Protein AF-C4NAQ5-F1 (afdb_monomer)

Radius of gyration: 18.38 Å; Cα contacts (8 Å, |Δi|>4): 41; chains: 1; bounding box: 44×17×47 Å

Structure (mmCIF, N/CA/C/O backbone):
data_AF-C4NAQ5-F1
#
_entry.id   AF-C4NAQ5-F1
#
loop_
_atom_site.group_PDB
_atom_site.id
_atom_site.type_symbol
_atom_site.label_atom_id
_atom_site.label_alt_id
_atom_site.label_comp_id
_atom_site.label_asym_id
_atom_site.label_entity_id
_atom_site.label_seq_id
_atom_site.pdbx_PDB_ins_code
_atom_site.Cartn_x
_atom_site.Cartn_y
_atom_site.Cartn_z
_atom_site.occupancy
_atom_site.B_iso_or_equiv
_atom_site.auth_seq_id
_atom_site.auth_comp_id
_atom_site.auth_asym_id
_atom_site.auth_atom_id
_atom_site.pdbx_PDB_model_num
ATOM 1 N N . MET A 1 1 ? 26.894 -7.126 -23.213 1.00 60.59 1 MET A N 1
ATOM 2 C CA . MET A 1 1 ? 25.518 -6.749 -22.831 1.00 60.59 1 MET A CA 1
ATOM 3 C C . MET A 1 1 ? 25.243 -5.401 -23.445 1.00 60.59 1 MET A C 1
ATOM 5 O O . MET A 1 1 ? 25.929 -4.449 -23.093 1.00 60.59 1 MET A O 1
ATOM 9 N N . ASP A 1 2 ? 24.305 -5.335 -24.380 1.00 85.62 2 ASP A N 1
ATOM 10 C CA . ASP A 1 2 ? 23.928 -4.083 -25.027 1.00 85.62 2 ASP A CA 1
ATOM 11 C C . ASP A 1 2 ? 23.425 -3.084 -23.981 1.00 85.62 2 ASP A C 1
ATOM 13 O O . ASP A 1 2 ? 22.641 -3.439 -23.095 1.00 85.62 2 ASP A O 1
ATOM 17 N N . HIS A 1 3 ? 23.893 -1.837 -24.060 1.00 85.31 3 HIS A N 1
ATOM 18 C CA . HIS A 1 3 ? 23.558 -0.780 -23.097 1.00 85.31 3 HIS A CA 1
ATOM 19 C C . HIS A 1 3 ? 22.043 -0.611 -22.910 1.00 85.31 3 HIS A C 1
ATOM 21 O O . HIS A 1 3 ? 21.587 -0.318 -21.808 1.00 85.31 3 HIS A O 1
ATOM 27 N N . LEU A 1 4 ? 21.265 -0.874 -23.964 1.00 88.31 4 LEU A N 1
ATOM 28 C CA . LEU A 1 4 ? 19.805 -0.848 -23.958 1.00 88.31 4 LEU A CA 1
ATOM 29 C C . LEU A 1 4 ? 19.200 -1.883 -22.993 1.00 88.31 4 LEU A C 1
ATOM 31 O O . LEU A 1 4 ? 18.293 -1.569 -22.225 1.00 88.31 4 LEU A O 1
ATOM 35 N N . SER A 1 5 ? 19.737 -3.104 -22.995 1.00 92.38 5 SER A N 1
ATOM 36 C CA . SER A 1 5 ? 19.268 -4.209 -22.153 1.00 92.38 5 SER A CA 1
ATOM 37 C C . SER A 1 5 ? 19.544 -3.941 -20.675 1.00 92.38 5 SER A C 1
ATOM 39 O O . SER A 1 5 ? 18.717 -4.244 -19.819 1.00 92.38 5 SER A O 1
ATOM 41 N N . LEU A 1 6 ? 20.685 -3.321 -20.367 1.00 94.81 6 LEU A N 1
ATOM 42 C CA . LEU A 1 6 ? 21.038 -2.931 -19.002 1.00 94.81 6 LEU A CA 1
ATOM 43 C C . LEU A 1 6 ? 20.120 -1.811 -18.485 1.00 94.81 6 LEU A C 1
ATOM 45 O O . LEU A 1 6 ? 19.657 -1.862 -17.348 1.00 94.81 6 LEU A O 1
ATOM 49 N N . LEU A 1 7 ? 19.790 -0.843 -19.341 1.00 95.62 7 LEU A N 1
ATOM 50 C CA . 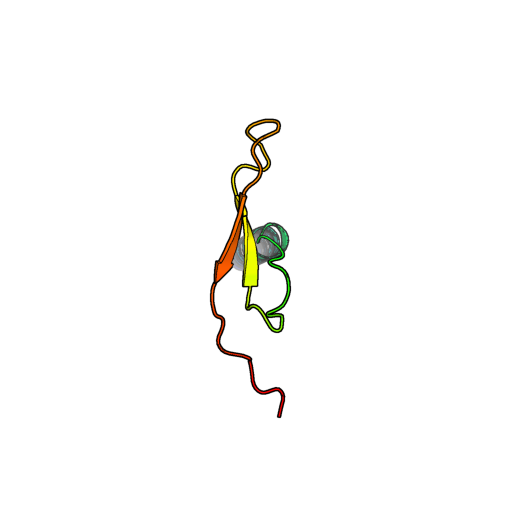LEU A 1 7 ? 18.878 0.256 -19.017 1.00 95.62 7 LEU A CA 1
ATOM 51 C C . LEU A 1 7 ? 17.448 -0.245 -18.768 1.00 95.62 7 LEU A C 1
ATOM 53 O O . LEU A 1 7 ? 16.818 0.145 -17.786 1.00 95.62 7 LEU A O 1
ATOM 57 N N . PHE A 1 8 ? 16.968 -1.173 -19.601 1.00 95.88 8 PHE A N 1
ATOM 58 C CA . PHE A 1 8 ? 15.678 -1.836 -19.410 1.00 95.88 8 PHE A CA 1
ATOM 59 C C . PHE A 1 8 ? 15.611 -2.573 -18.065 1.00 95.88 8 PHE A C 1
ATOM 61 O O . PHE A 1 8 ? 14.655 -2.394 -17.311 1.00 95.88 8 PHE A O 1
ATOM 68 N N . LEU A 1 9 ? 16.656 -3.333 -17.718 1.00 96.06 9 LEU A N 1
ATOM 69 C CA . LEU A 1 9 ? 16.731 -4.040 -16.437 1.00 96.06 9 LEU A CA 1
ATOM 70 C C . LEU A 1 9 ? 16.695 -3.084 -15.239 1.00 96.06 9 LEU A C 1
ATOM 72 O O . LEU A 1 9 ? 15.987 -3.358 -14.270 1.00 96.06 9 LEU A O 1
ATOM 76 N N . ILE A 1 10 ? 17.402 -1.952 -15.309 1.00 95.62 10 ILE A N 1
ATOM 77 C CA . ILE A 1 10 ? 17.374 -0.934 -14.249 1.00 95.62 10 ILE A CA 1
ATOM 78 C C . ILE A 1 10 ? 15.967 -0.346 -14.099 1.00 95.62 10 ILE A C 1
ATOM 80 O O . ILE A 1 10 ? 15.471 -0.242 -12.979 1.00 95.62 10 ILE A O 1
ATOM 84 N N . ILE A 1 11 ? 15.296 -0.002 -15.202 1.00 95.81 11 ILE A N 1
ATOM 85 C CA . ILE A 1 11 ? 13.927 0.536 -15.162 1.00 95.81 11 ILE A CA 1
ATOM 86 C C . ILE A 1 11 ? 12.961 -0.487 -14.552 1.00 95.81 11 ILE A C 1
ATOM 88 O O . ILE A 1 11 ? 12.168 -0.137 -13.673 1.00 95.81 11 ILE A O 1
ATOM 92 N N . CYS A 1 12 ? 13.040 -1.752 -14.970 1.00 95.31 12 CYS A N 1
ATOM 93 C CA . CYS A 1 12 ? 12.221 -2.822 -14.405 1.00 95.31 12 CYS A CA 1
ATOM 94 C C . CYS A 1 12 ? 12.473 -2.993 -12.904 1.00 95.31 12 CYS A C 1
ATOM 96 O O . CYS A 1 12 ? 11.517 -3.047 -12.130 1.00 95.31 12 CYS A O 1
ATOM 98 N N . LEU A 1 13 ? 13.739 -3.014 -12.480 1.00 94.25 13 LEU A N 1
ATOM 99 C CA . LEU A 1 13 ? 14.104 -3.139 -11.071 1.00 94.25 13 LEU A CA 1
ATOM 100 C C . LEU A 1 13 ? 13.547 -1.972 -10.247 1.00 94.25 13 LEU A C 1
ATOM 102 O O . LEU A 1 13 ? 12.898 -2.191 -9.225 1.00 94.25 13 LEU A O 1
ATOM 106 N N . MET A 1 14 ? 13.734 -0.740 -10.722 1.00 92.62 14 MET A N 1
ATOM 107 C CA . MET A 1 14 ? 13.207 0.454 -10.062 1.00 92.62 14 MET A CA 1
ATOM 108 C C . MET A 1 14 ? 11.678 0.437 -9.983 1.00 92.62 14 MET A C 1
ATOM 110 O O . MET A 1 14 ? 11.122 0.833 -8.962 1.00 92.62 14 MET A O 1
ATOM 114 N N . SER A 1 15 ? 10.995 -0.062 -11.015 1.00 88.81 15 SER A N 1
ATOM 115 C CA . SER A 1 15 ? 9.531 -0.189 -11.030 1.00 88.81 15 SER A CA 1
ATOM 116 C C . SER A 1 15 ? 9.047 -1.196 -9.984 1.00 88.81 15 SER A C 1
ATOM 118 O O . SER A 1 15 ? 8.139 -0.898 -9.212 1.00 88.81 15 SER A O 1
ATOM 120 N N . VAL A 1 16 ? 9.696 -2.363 -9.899 1.00 89.31 16 VAL A N 1
ATOM 121 C CA . VAL A 1 16 ? 9.372 -3.396 -8.903 1.00 89.31 16 VAL A CA 1
ATOM 122 C C . VAL A 1 16 ? 9.607 -2.885 -7.484 1.00 89.31 16 VAL A C 1
ATOM 124 O O . VAL A 1 16 ? 8.751 -3.091 -6.627 1.00 89.31 16 VAL A O 1
ATOM 127 N N . LEU A 1 17 ? 10.715 -2.179 -7.237 1.00 85.75 17 LEU A N 1
ATOM 128 C CA . LEU A 1 17 ? 11.016 -1.587 -5.929 1.00 85.75 17 LEU A CA 1
ATOM 129 C C . LEU A 1 17 ? 9.976 -0.539 -5.508 1.00 85.75 17 LEU A C 1
ATOM 131 O O . LEU A 1 17 ? 9.573 -0.503 -4.348 1.00 85.75 17 LEU A O 1
ATOM 135 N N . HIS A 1 18 ? 9.492 0.287 -6.437 1.00 79.38 18 HIS A N 1
ATOM 136 C CA . HIS A 1 18 ? 8.418 1.240 -6.142 1.00 79.38 18 HIS A CA 1
ATOM 137 C C . HIS A 1 18 ? 7.085 0.540 -5.865 1.00 79.38 18 HIS A C 1
ATOM 139 O O . HIS A 1 18 ? 6.359 0.936 -4.956 1.00 79.38 18 HIS A O 1
ATOM 145 N N . CYS A 1 19 ? 6.756 -0.517 -6.610 1.00 75.12 19 CYS A N 1
ATOM 146 C CA . CYS A 1 19 ? 5.532 -1.279 -6.378 1.00 75.12 19 CYS A CA 1
ATOM 147 C C . CYS A 1 19 ? 5.572 -2.084 -5.071 1.00 75.12 19 CYS A C 1
ATOM 149 O O . CYS A 1 19 ? 4.543 -2.202 -4.413 1.00 75.12 19 CYS A O 1
ATOM 151 N N . SER A 1 20 ? 6.728 -2.625 -4.679 1.00 70.31 20 SER A N 1
ATOM 152 C CA . SER A 1 20 ? 6.868 -3.416 -3.448 1.00 70.31 20 SER A CA 1
ATOM 153 C C . SER A 1 20 ? 6.914 -2.559 -2.184 1.00 70.31 20 SER A C 1
ATOM 155 O O . SER A 1 20 ? 6.483 -3.005 -1.124 1.00 70.31 20 SER A O 1
ATOM 157 N N . THR A 1 21 ? 7.408 -1.325 -2.295 1.00 68.19 21 THR A N 1
ATOM 158 C CA . THR A 1 21 ? 7.417 -0.345 -1.197 1.00 68.19 21 THR A CA 1
ATOM 159 C C . THR A 1 21 ? 6.140 0.486 -1.126 1.00 68.19 21 THR A C 1
ATOM 161 O O . THR A 1 21 ? 5.951 1.232 -0.162 1.00 68.19 21 THR A O 1
ATOM 164 N N . ALA A 1 22 ? 5.242 0.351 -2.107 1.00 63.41 22 ALA A N 1
ATOM 165 C CA . ALA A 1 22 ? 3.940 0.987 -2.050 1.00 63.41 22 ALA A CA 1
ATOM 166 C C . ALA A 1 22 ? 3.210 0.509 -0.784 1.00 63.41 22 ALA A C 1
ATOM 168 O O . ALA A 1 22 ? 3.096 -0.702 -0.567 1.00 63.41 22 ALA A O 1
ATOM 169 N N . PRO A 1 23 ? 2.702 1.428 0.058 1.00 61.97 23 PRO A N 1
ATOM 170 C CA . PRO A 1 23 ? 1.958 1.040 1.240 1.00 61.97 23 PRO A CA 1
ATOM 171 C C . PRO A 1 23 ? 0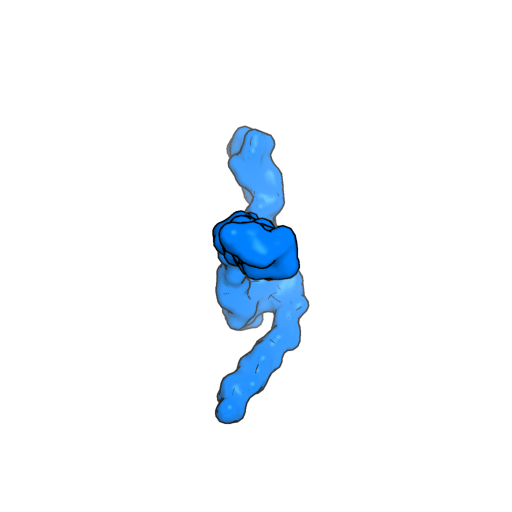.806 0.128 0.823 1.00 61.97 23 PRO A C 1
ATOM 173 O O . PRO A 1 23 ? -0.050 0.516 0.020 1.00 61.97 23 PRO A O 1
ATOM 176 N N . THR A 1 24 ? 0.77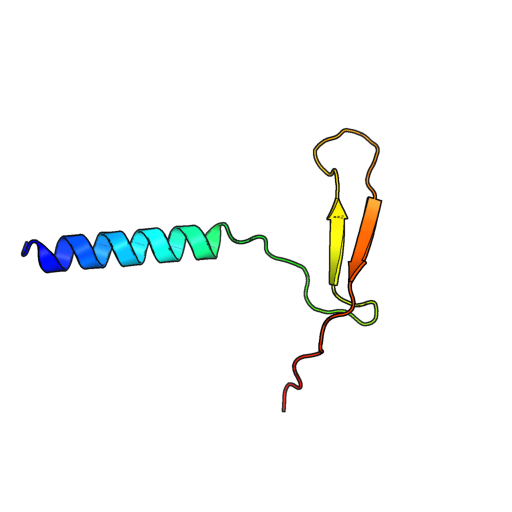7 -1.089 1.363 1.00 63.53 24 THR A N 1
ATOM 177 C CA . THR A 1 24 ? -0.361 -1.998 1.241 1.00 63.53 24 THR A CA 1
ATOM 178 C C . THR A 1 24 ? -1.516 -1.394 2.023 1.00 63.53 24 THR A C 1
ATOM 180 O O . THR A 1 24 ? -1.744 -1.650 3.201 1.00 63.53 24 THR A O 1
ATOM 183 N N . HIS A 1 25 ? -2.228 -0.481 1.375 1.00 64.81 25 HIS A N 1
ATOM 184 C CA . HIS A 1 25 ? -3.406 0.114 1.964 1.00 64.81 25 HIS A CA 1
ATOM 185 C C . HIS A 1 25 ? -4.492 -0.966 2.057 1.00 64.81 25 HIS A C 1
ATOM 187 O O . HIS A 1 25 ? -4.743 -1.634 1.046 1.00 64.81 25 HIS A O 1
ATOM 193 N N . 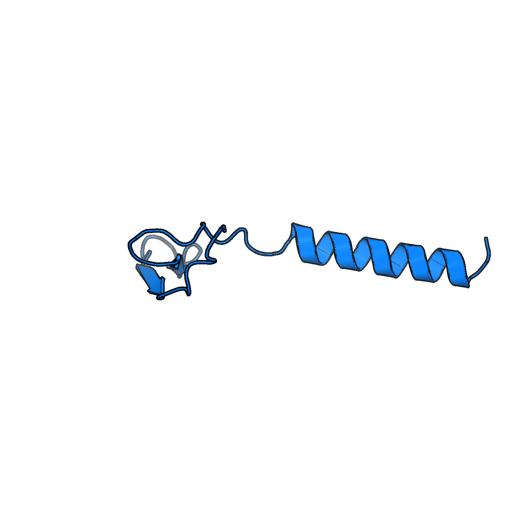PRO A 1 26 ? -5.174 -1.103 3.208 1.00 68.12 26 PRO A N 1
ATOM 194 C CA . PRO A 1 26 ? -6.216 -2.109 3.378 1.00 68.12 26 PRO A CA 1
ATOM 195 C C . PRO A 1 26 ? -7.272 -1.972 2.282 1.00 68.12 26 PRO A C 1
ATOM 197 O O . PRO A 1 26 ? -7.503 -0.870 1.769 1.00 68.12 26 PRO A O 1
ATOM 200 N N . ASP A 1 27 ? -7.889 -3.082 1.891 1.00 70.38 27 ASP A N 1
ATOM 201 C CA . ASP A 1 27 ? -8.958 -3.059 0.900 1.00 70.38 27 ASP A CA 1
ATOM 202 C C . ASP A 1 27 ? -10.109 -2.143 1.331 1.00 70.38 27 ASP A C 1
ATOM 204 O O . ASP A 1 27 ? -10.304 -1.836 2.511 1.00 70.38 27 ASP A O 1
ATOM 208 N N . CYS A 1 28 ? -10.860 -1.652 0.344 1.00 72.88 28 CYS A N 1
ATOM 209 C CA . CYS A 1 28 ? -12.004 -0.781 0.587 1.00 72.88 28 CYS A CA 1
ATOM 210 C C . CYS A 1 28 ? -13.106 -1.567 1.320 1.00 72.88 28 CYS A C 1
ATOM 212 O O . CYS A 1 28 ? -13.857 -2.320 0.700 1.00 72.88 28 CYS A O 1
ATOM 214 N N . GLY A 1 29 ? -13.193 -1.396 2.640 1.00 75.12 29 GLY A N 1
ATOM 215 C CA . GLY A 1 29 ? -14.212 -2.019 3.480 1.00 75.12 29 GLY A CA 1
ATOM 216 C C . GLY A 1 29 ? -15.554 -1.272 3.449 1.00 75.12 29 GLY A C 1
ATOM 217 O O . GL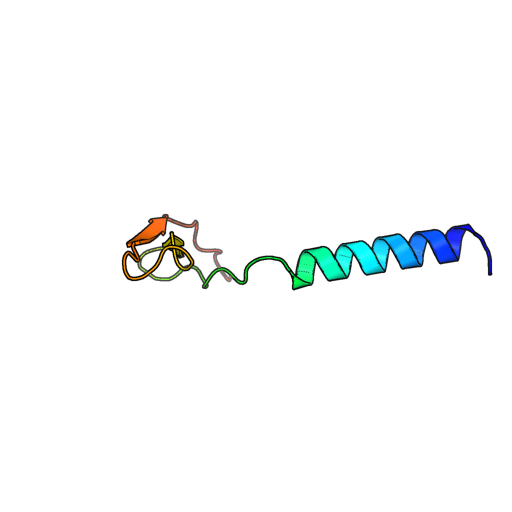Y A 1 29 ? -15.699 -0.258 2.761 1.00 75.12 29 GLY A O 1
ATOM 218 N N . PRO A 1 30 ? -16.562 -1.727 4.217 1.00 75.19 30 PRO A N 1
ATOM 219 C CA . PRO A 1 30 ? -17.867 -1.061 4.303 1.00 75.19 30 PRO A CA 1
ATOM 220 C C . PRO A 1 30 ? -17.786 0.387 4.815 1.00 75.19 30 PRO A C 1
ATOM 222 O O . PRO A 1 30 ? -18.579 1.218 4.388 1.00 75.19 30 PRO A O 1
ATOM 225 N N . ALA A 1 31 ? -16.800 0.709 5.658 1.00 77.12 31 ALA A N 1
ATOM 226 C CA . ALA A 1 31 ? -16.532 2.069 6.139 1.00 77.12 31 ALA A CA 1
ATOM 227 C C . ALA A 1 31 ? -15.581 2.879 5.226 1.00 77.12 31 ALA A C 1
ATOM 229 O O . ALA A 1 31 ? -15.183 3.992 5.571 1.00 77.12 31 ALA A O 1
ATOM 230 N N . GLY A 1 32 ? -15.191 2.331 4.071 1.00 81.06 32 GLY A N 1
ATOM 231 C CA . GLY A 1 32 ? -14.172 2.900 3.195 1.00 81.06 32 GLY A CA 1
ATOM 232 C C . GLY A 1 32 ? -12.761 2.394 3.507 1.00 81.06 32 GLY A C 1
ATOM 233 O O . GLY A 1 32 ? -12.577 1.309 4.062 1.00 81.06 32 GLY A O 1
ATOM 234 N N . ARG A 1 33 ? -11.747 3.167 3.111 1.00 81.50 33 ARG A N 1
ATOM 235 C CA . ARG A 1 33 ? -10.333 2.822 3.289 1.00 81.50 33 ARG A CA 1
ATOM 236 C C . ARG A 1 33 ? -9.802 3.525 4.527 1.00 81.50 33 ARG A C 1
ATOM 238 O O . ARG A 1 33 ? -9.755 4.753 4.558 1.00 81.50 33 ARG A O 1
ATOM 245 N N . CYS A 1 34 ? -9.442 2.755 5.546 1.00 82.62 34 CYS A N 1
ATOM 246 C CA . CYS A 1 34 ? -8.994 3.285 6.82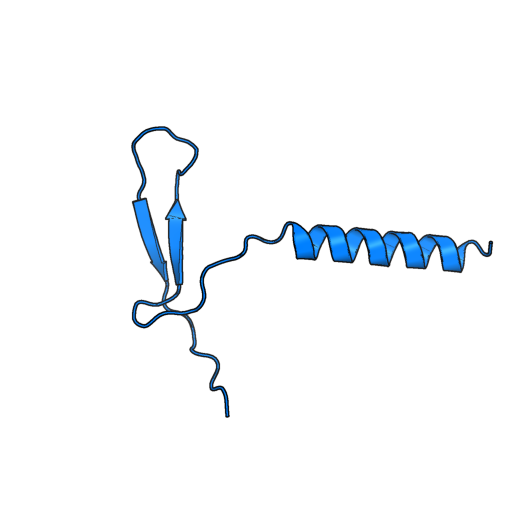7 1.00 82.62 34 CYS A CA 1
ATOM 247 C C . CYS A 1 34 ? -7.470 3.275 6.925 1.00 82.62 34 CYS A C 1
ATOM 249 O O . CYS A 1 34 ? -6.832 2.267 6.634 1.00 82.62 34 CYS A O 1
ATOM 251 N N . TYR A 1 35 ? -6.893 4.388 7.365 1.00 77.88 35 TYR A N 1
ATOM 252 C CA . TYR A 1 35 ? -5.461 4.520 7.609 1.00 77.88 35 TYR A CA 1
ATOM 253 C C . TYR A 1 35 ? -5.249 5.006 9.035 1.00 77.88 35 TYR A C 1
ATOM 255 O O . TYR A 1 35 ? -5.916 5.941 9.485 1.00 77.88 35 TYR A O 1
ATOM 263 N N . THR A 1 36 ? -4.310 4.389 9.743 1.00 79.19 36 THR A N 1
ATOM 264 C CA . THR A 1 36 ? -3.825 4.923 11.013 1.00 79.19 36 THR A CA 1
ATOM 265 C C . THR A 1 36 ? -2.722 5.926 10.714 1.00 79.19 36 THR A C 1
ATOM 267 O O . THR A 1 36 ? -1.674 5.556 10.189 1.00 79.19 36 THR A O 1
ATOM 270 N N . VAL A 1 37 ? -2.963 7.196 1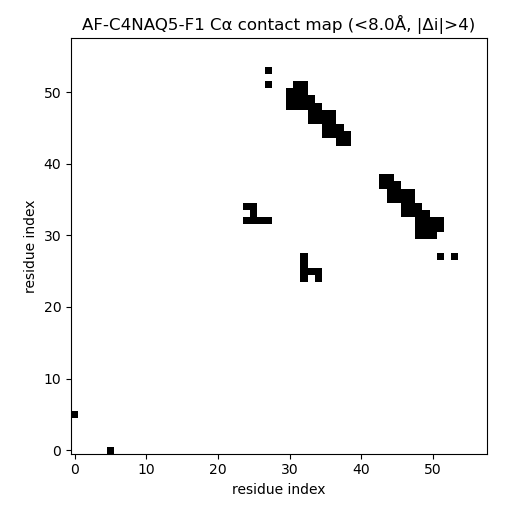1.026 1.00 77.06 37 VAL A N 1
ATOM 271 C CA . VAL A 1 37 ? -1.925 8.231 10.976 1.00 77.06 37 VAL A CA 1
ATOM 272 C C . VAL A 1 37 ? -1.111 8.215 12.272 1.00 77.06 37 VAL A C 1
ATOM 274 O O . VAL A 1 37 ? -1.568 7.700 13.296 1.00 77.06 37 VAL A O 1
ATOM 277 N N . ASN A 1 38 ? 0.097 8.780 12.229 1.00 71.31 38 ASN A N 1
ATOM 278 C CA . ASN A 1 38 ? 0.983 8.931 13.388 1.00 71.31 38 ASN A CA 1
ATOM 279 C C . ASN A 1 38 ? 1.405 7.619 14.072 1.00 71.31 38 ASN A C 1
ATOM 281 O O . ASN A 1 38 ? 1.761 7.622 15.245 1.00 71.31 38 ASN A O 1
ATOM 285 N N . SER A 1 39 ? 1.471 6.501 13.338 1.00 66.31 39 SER A N 1
ATOM 286 C CA . SER A 1 39 ? 1.972 5.226 13.880 1.00 66.31 39 SER A CA 1
ATOM 287 C C . SER A 1 39 ? 3.380 5.315 14.483 1.00 66.31 39 SER A C 1
ATOM 289 O O . SER A 1 39 ? 3.714 4.493 15.329 1.00 66.31 39 SER A O 1
ATOM 291 N N . HIS A 1 40 ? 4.183 6.296 14.057 1.00 71.12 40 HIS A N 1
ATOM 292 C CA . HIS A 1 40 ? 5.545 6.535 14.538 1.00 71.12 40 HIS A CA 1
ATOM 293 C C . HIS A 1 40 ? 5.646 7.570 15.677 1.00 71.12 40 HIS A C 1
ATOM 295 O O . HIS A 1 40 ? 6.705 7.678 16.286 1.00 71.12 40 HIS A O 1
ATOM 301 N N . PHE A 1 41 ? 4.573 8.303 16.008 1.00 70.31 41 PHE A N 1
ATOM 302 C CA . PHE A 1 41 ? 4.565 9.344 17.053 1.00 70.31 41 PHE A CA 1
ATOM 303 C C . PHE A 1 41 ? 3.960 8.832 18.377 1.00 70.31 41 PHE A C 1
ATOM 305 O O . PHE A 1 41 ? 2.998 9.384 18.911 1.00 70.31 41 PHE A O 1
ATOM 312 N N . GLY A 1 42 ? 4.545 7.766 18.931 1.00 67.56 42 GLY A N 1
ATOM 313 C CA . GLY A 1 42 ? 4.204 7.264 20.268 1.00 67.56 42 GLY A CA 1
ATOM 314 C C . GLY A 1 42 ? 2.780 6.696 20.400 1.00 67.56 42 GLY A C 1
ATOM 315 O O . GLY A 1 42 ? 2.287 6.010 19.509 1.00 67.56 42 GLY A O 1
ATOM 316 N N . SER A 1 43 ? 2.127 6.939 21.545 1.00 73.06 43 SER A N 1
ATOM 317 C CA . SER A 1 43 ? 0.816 6.350 21.899 1.00 73.06 43 SER A CA 1
ATOM 318 C C . SER A 1 43 ? -0.375 6.976 21.151 1.00 73.06 43 SER A C 1
ATOM 320 O O . SER A 1 43 ? -1.465 6.405 21.104 1.00 73.06 43 SER A O 1
ATOM 322 N N . PHE A 1 44 ? -0.194 8.147 20.531 1.00 71.81 44 PHE A N 1
ATOM 323 C CA . PHE A 1 44 ? -1.282 8.829 19.836 1.00 71.81 44 PHE A CA 1
ATOM 324 C C . PHE A 1 44 ? -1.467 8.267 18.424 1.00 71.81 44 PHE A C 1
ATOM 326 O O . PHE A 1 44 ? -0.771 8.645 17.481 1.00 71.81 44 PHE A O 1
ATOM 333 N N . ARG A 1 45 ? -2.439 7.365 18.278 1.00 74.44 45 ARG A N 1
ATOM 334 C CA . ARG A 1 45 ? -2.819 6.767 16.993 1.00 74.44 45 ARG A CA 1
ATOM 335 C C . ARG A 1 45 ? -4.234 7.200 16.641 1.00 74.44 45 ARG A C 1
ATOM 337 O O . ARG A 1 45 ? -5.169 6.915 17.384 1.00 74.44 45 ARG A O 1
ATOM 344 N N . GLN A 1 46 ? -4.401 7.856 15.496 1.00 79.88 46 GLN A N 1
ATOM 345 C CA . GLN A 1 46 ? -5.719 8.237 14.990 1.00 79.88 46 GLN A CA 1
ATOM 346 C C . GLN A 1 46 ? -6.014 7.457 13.711 1.00 79.88 46 GLN A C 1
ATOM 348 O O . GLN A 1 46 ? -5.261 7.523 12.741 1.00 79.88 46 GLN A O 1
ATOM 353 N N . THR A 1 47 ? -7.115 6.711 13.702 1.00 83.25 47 THR A N 1
ATOM 354 C CA . THR A 1 47 ? -7.574 6.006 12.503 1.00 83.25 47 THR A CA 1
ATOM 355 C C . THR A 1 47 ? -8.577 6.880 11.768 1.00 83.25 47 THR A C 1
ATOM 357 O O . THR A 1 47 ? -9.604 7.257 12.330 1.00 83.25 47 THR A O 1
ATOM 360 N N . ARG A 1 48 ? -8.287 7.202 10.504 1.00 82.19 48 ARG A N 1
ATOM 361 C CA . ARG A 1 48 ? -9.186 7.951 9.622 1.00 82.19 48 ARG A CA 1
ATOM 362 C C . ARG A 1 48 ? -9.574 7.087 8.434 1.00 82.19 48 ARG A C 1
ATOM 364 O O . ARG A 1 48 ? -8.705 6.560 7.745 1.00 82.19 48 ARG A O 1
ATOM 371 N N . CYS A 1 49 ? -10.871 6.990 8.175 1.00 83.94 49 CYS A N 1
ATOM 372 C CA . CYS A 1 49 ? -11.409 6.306 7.006 1.00 83.94 49 CYS A CA 1
ATOM 373 C C . CYS A 1 49 ? -11.805 7.320 5.935 1.00 83.94 49 CYS A C 1
ATOM 375 O O . CYS A 1 49 ? -12.429 8.337 6.242 1.00 83.94 49 CYS A O 1
ATOM 377 N N . VAL A 1 50 ? -11.422 7.062 4.685 1.00 83.75 5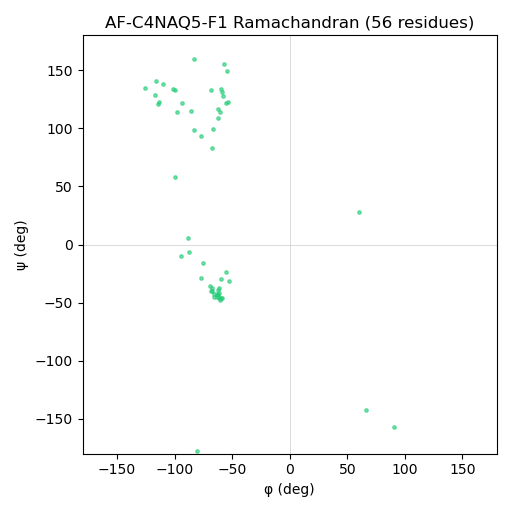0 VAL A N 1
ATOM 378 C CA . VAL A 1 50 ? -11.863 7.846 3.527 1.00 83.75 50 VAL A CA 1
ATOM 379 C C . VAL A 1 50 ? -12.805 7.009 2.662 1.00 83.75 50 VAL A C 1
ATOM 381 O O . VAL A 1 50 ? -12.531 5.825 2.437 1.00 83.75 50 VAL A O 1
ATOM 384 N N . PRO A 1 51 ? -13.902 7.594 2.149 1.00 83.00 51 PRO A N 1
ATOM 385 C CA . PRO A 1 51 ? -14.763 6.910 1.198 1.00 83.00 51 PRO A CA 1
ATOM 386 C C . PRO A 1 51 ? -13.953 6.519 -0.036 1.00 83.00 51 PRO A C 1
ATOM 388 O O . PRO A 1 51 ? -13.241 7.340 -0.614 1.00 83.00 51 PRO A O 1
ATOM 391 N N . CYS A 1 52 ? -14.067 5.268 -0.456 1.00 77.06 52 CYS A N 1
ATOM 392 C CA . CYS A 1 52 ? -13.473 4.783 -1.693 1.00 77.06 52 CYS A CA 1
ATOM 393 C C . CYS A 1 52 ? -14.590 4.343 -2.634 1.00 77.06 52 CYS A C 1
ATOM 395 O O . CYS A 1 52 ? -15.582 3.746 -2.213 1.00 77.06 52 CYS A O 1
ATOM 397 N N . LYS A 1 53 ? -14.433 4.635 -3.931 1.00 70.81 53 LYS A N 1
ATOM 398 C CA . LYS A 1 53 ? -15.273 4.009 -4.954 1.00 70.81 53 LYS A CA 1
ATOM 399 C C . LYS A 1 53 ? -15.025 2.505 -4.864 1.00 70.81 53 LYS A C 1
ATOM 401 O O . LYS A 1 53 ? -13.915 2.059 -5.152 1.00 70.81 53 LYS A O 1
ATOM 406 N N . ARG A 1 54 ? -16.038 1.728 -4.463 1.00 64.12 54 ARG A N 1
ATOM 407 C CA . ARG A 1 54 ? -15.998 0.270 -4.619 1.00 64.12 54 ARG A CA 1
ATOM 408 C C . ARG A 1 54 ? -15.695 -0.015 -6.088 1.00 64.12 54 ARG A C 1
ATOM 410 O O . ARG A 1 54 ? -16.434 0.449 -6.959 1.00 64.12 54 ARG A O 1
ATOM 417 N N . ARG A 1 55 ? -14.612 -0.745 -6.372 1.00 59.38 55 ARG A N 1
ATOM 418 C CA . ARG A 1 55 ? -14.486 -1.384 -7.684 1.00 59.38 55 ARG A CA 1
ATOM 419 C C . ARG A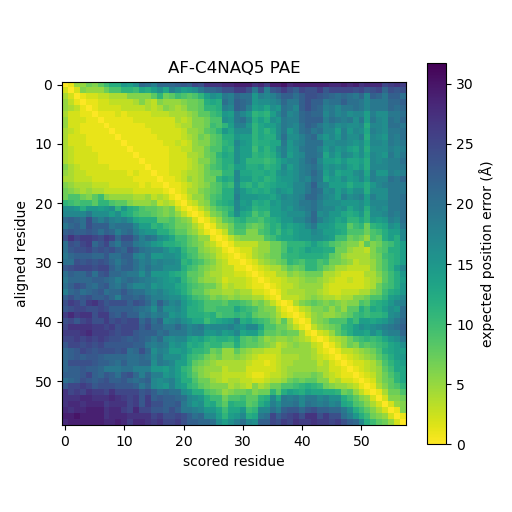 1 55 ? -15.651 -2.366 -7.762 1.00 59.38 55 ARG A C 1
ATOM 421 O O . ARG A 1 55 ? -15.749 -3.240 -6.905 1.00 59.38 55 ARG A O 1
ATOM 428 N N . ARG A 1 56 ? -16.572 -2.164 -8.709 1.00 54.97 56 ARG A N 1
ATOM 429 C CA . ARG A 1 56 ? -17.503 -3.229 -9.085 1.00 54.97 56 ARG A CA 1
ATOM 430 C C . ARG A 1 56 ? -16.620 -4.345 -9.631 1.00 54.97 56 ARG A C 1
ATOM 432 O O . ARG A 1 56 ? -15.947 -4.139 -10.636 1.00 54.97 56 ARG A O 1
ATOM 439 N N . PHE A 1 57 ? -16.501 -5.431 -8.880 1.00 53.03 57 PHE A N 1
ATOM 440 C CA . PHE A 1 57 ? -16.138 -6.707 -9.469 1.00 53.03 57 PHE A CA 1
ATOM 441 C C . PHE A 1 57 ? -17.429 -7.191 -10.127 1.00 53.03 57 PHE A C 1
ATOM 443 O O . PHE A 1 57 ? -18.315 -7.681 -9.429 1.00 53.03 57 PHE A O 1
ATOM 450 N N . ASP A 1 58 ? -17.570 -6.867 -11.410 1.00 42.81 58 ASP A N 1
ATOM 451 C CA . ASP A 1 58 ? -18.416 -7.618 -12.338 1.00 42.81 58 ASP A CA 1
ATOM 452 C C . ASP A 1 58 ? -17.590 -8.805 -12.855 1.00 42.81 58 ASP A C 1
ATOM 454 O O . ASP A 1 58 ? -16.387 -8.587 -13.148 1.00 42.81 58 ASP A O 1
#

Nearest PDB structures (foldseek):
  8j9j-assembly1_S3  TM=3.482E-01  e=8.905E+00  Euglena gracilis

Foldseek 3Di:
DPPVVVVVVVVVVVVVVCVVPPPPFDPQDPQGTWDWPPPVVPPDTDIDHDHDDPDPPD

Mean predicted aligned error: 12.46 Å

pLDDT: mean 77.26, std 12.11, range [42.81, 96.06]

Secondary structure (DSSP, 8-state):
--HHHHHHHHHHHHHHHHHHHS--PPP-BTTBEEEEE-TTSTT--EEEEE--------

Organism: Drosophila yakuba (NCBI:txid7245)

Solvent-accessible surface area (backbone atoms only — not comparable to full-atom values): 3734 Å² total; per-residue (Å²): 131,61,70,66,61,55,52,51,51,52,52,52,50,54,50,52,53,54,61,70,68,46,79,85,69,61,72,73,46,98,77,17,32,60,44,68,44,50,76,84,60,68,89,57,66,51,77,49,60,42,86,54,85,77,77,81,84,123

Sequence (58 aa):
MDHLSLLFLIICLMSVLHCSTAPTHPDCGPAGRCYTVNSHFGSFRQTRCVPCKRRRFD